Protein AF-A0A8H8RB98-F1 (afdb_monomer_lite)

Structure (mmCIF, N/CA/C/O backbone):
data_AF-A0A8H8RB98-F1
#
_entry.id   AF-A0A8H8RB98-F1
#
loop_
_atom_site.group_PDB
_atom_site.id
_atom_site.type_symbol
_atom_site.label_atom_id
_atom_site.label_alt_id
_atom_site.label_comp_id
_atom_site.label_asym_id
_atom_site.label_entity_id
_atom_site.label_seq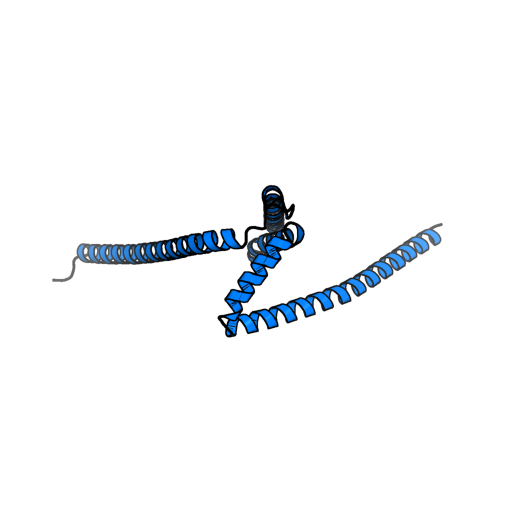_id
_atom_site.pdbx_PDB_ins_code
_atom_site.Cartn_x
_atom_site.Cartn_y
_atom_site.Cartn_z
_atom_site.occupancy
_atom_site.B_iso_or_equiv
_atom_site.auth_seq_id
_atom_site.auth_comp_id
_atom_site.auth_asym_id
_atom_site.auth_atom_id
_atom_site.pdbx_PDB_model_num
ATOM 1 N N . LYS A 1 1 ? -15.866 -20.968 60.683 1.00 57.91 1 LYS A N 1
ATOM 2 C CA . LYS A 1 1 ? -16.098 -22.219 59.917 1.00 57.91 1 LYS A CA 1
ATOM 3 C C . LYS A 1 1 ? -15.194 -22.170 58.686 1.00 57.91 1 LYS A C 1
ATOM 5 O O . LYS A 1 1 ? -15.308 -21.190 57.958 1.00 57.91 1 LYS A O 1
ATOM 10 N N . PRO A 1 2 ? -14.227 -23.088 58.514 1.00 59.94 2 PRO A N 1
ATOM 11 C CA . PRO A 1 2 ? -13.316 -23.043 57.370 1.00 59.94 2 PRO A CA 1
ATOM 12 C C . PRO A 1 2 ? -14.102 -23.269 56.065 1.00 59.94 2 PRO A C 1
ATOM 14 O O . PRO A 1 2 ? -15.040 -24.069 56.072 1.00 59.94 2 PRO A O 1
ATOM 17 N N . PRO A 1 3 ? -13.777 -22.551 54.974 1.00 66.75 3 PRO A N 1
ATOM 18 C CA . PRO A 1 3 ? -14.529 -22.634 53.727 1.00 66.75 3 PRO A CA 1
ATOM 19 C C . PRO A 1 3 ? -14.413 -24.033 53.133 1.00 66.75 3 PRO A C 1
ATOM 21 O O . PRO A 1 3 ? -13.312 -24.587 53.038 1.00 66.75 3 PRO A O 1
ATOM 24 N N . THR A 1 4 ? -15.556 -24.589 52.737 1.00 74.50 4 THR A N 1
ATOM 25 C CA . THR A 1 4 ? -15.608 -25.910 52.116 1.00 74.50 4 THR A CA 1
ATOM 26 C C . THR A 1 4 ? -14.991 -25.869 50.711 1.00 74.50 4 THR A C 1
ATOM 28 O O . THR A 1 4 ? -14.973 -24.812 50.073 1.00 74.50 4 THR A O 1
ATOM 31 N N . PRO A 1 5 ? -14.454 -26.990 50.198 1.00 72.38 5 PRO A N 1
ATOM 32 C CA . PRO A 1 5 ? -13.852 -27.042 48.860 1.00 72.38 5 PRO A CA 1
ATOM 33 C C . PRO A 1 5 ? -14.789 -26.530 47.752 1.00 72.38 5 PRO A C 1
ATOM 35 O O . PRO A 1 5 ? -14.341 -25.896 46.798 1.00 72.38 5 PRO A O 1
ATOM 38 N N . THR A 1 6 ? -16.095 -26.732 47.924 1.00 72.69 6 THR A N 1
ATOM 39 C CA . THR A 1 6 ? -17.154 -26.302 47.006 1.00 72.69 6 THR A CA 1
ATOM 40 C C . THR A 1 6 ? -17.319 -24.778 46.964 1.00 72.69 6 THR A C 1
ATOM 42 O O . THR A 1 6 ? -17.475 -24.211 45.882 1.00 72.69 6 THR A O 1
ATOM 45 N N . ASP A 1 7 ? -17.178 -24.090 48.104 1.00 72.75 7 ASP A N 1
ATOM 46 C CA . ASP A 1 7 ? -17.234 -22.619 48.177 1.00 72.75 7 ASP A CA 1
ATOM 47 C C . ASP A 1 7 ? -16.077 -21.959 47.411 1.00 72.75 7 ASP A C 1
ATOM 49 O O . ASP A 1 7 ? -16.230 -20.898 46.802 1.00 72.75 7 ASP A O 1
ATOM 53 N N . ARG A 1 8 ? -14.902 -22.603 47.395 1.00 75.69 8 ARG A N 1
ATOM 54 C CA . ARG A 1 8 ? -13.725 -22.101 46.667 1.00 75.69 8 ARG A CA 1
ATOM 55 C C . ARG A 1 8 ? -13.893 -22.223 45.153 1.00 75.69 8 ARG A C 1
ATOM 57 O O . ARG A 1 8 ? -13.491 -21.313 44.427 1.00 75.69 8 ARG A O 1
ATOM 64 N N . LEU A 1 9 ? -14.515 -23.306 44.683 1.00 76.31 9 LEU A N 1
ATOM 65 C CA . LEU A 1 9 ? -14.796 -23.521 43.263 1.00 76.31 9 LEU A CA 1
ATOM 66 C C . LEU A 1 9 ? -15.845 -22.524 42.747 1.00 76.31 9 LEU A C 1
ATOM 68 O O . LEU A 1 9 ? -15.644 -21.900 41.705 1.00 76.31 9 LEU A O 1
ATOM 72 N N . ALA A 1 10 ? -16.919 -22.302 43.513 1.00 76.06 10 ALA A N 1
ATOM 73 C CA . ALA A 1 10 ? -17.953 -21.324 43.176 1.00 76.06 10 ALA A CA 1
ATOM 74 C C . ALA A 1 10 ? -17.379 -19.900 43.045 1.00 76.06 10 ALA A C 1
ATOM 76 O O . ALA A 1 10 ? -17.687 -19.182 42.090 1.00 76.06 10 ALA A O 1
ATOM 77 N N . ALA A 1 11 ? -16.472 -19.513 43.949 1.00 77.25 11 ALA A N 1
ATOM 78 C CA . ALA A 1 11 ? -15.791 -18.222 43.887 1.00 77.25 11 ALA A CA 1
ATOM 79 C C . ALA A 1 11 ? -14.869 -18.081 42.659 1.00 77.25 11 ALA A C 1
ATOM 81 O O . ALA A 1 11 ? -14.780 -16.998 42.077 1.00 77.25 11 ALA A O 1
ATOM 82 N N . GLN A 1 12 ? -14.189 -19.153 42.238 1.00 78.81 12 GLN A N 1
ATOM 83 C CA . GLN A 1 12 ? -13.345 -19.136 41.038 1.00 78.81 12 GLN A CA 1
ATOM 84 C C . GLN A 1 12 ? -14.171 -19.060 39.751 1.00 78.81 12 GLN A C 1
ATOM 86 O O . GLN A 1 12 ? -13.857 -18.246 38.887 1.00 78.81 12 GLN A O 1
ATOM 91 N N . ILE A 1 13 ? -15.265 -19.819 39.647 1.00 80.50 13 ILE A N 1
ATOM 92 C CA . ILE A 1 13 ? -16.179 -19.760 38.495 1.00 80.50 13 ILE A CA 1
ATOM 93 C C . ILE A 1 13 ? -16.774 -18.352 38.353 1.00 80.50 13 ILE A C 1
ATOM 95 O O . ILE A 1 13 ? -16.823 -17.811 37.248 1.00 80.50 13 ILE A O 1
ATOM 99 N N . GLY A 1 14 ? -17.154 -17.718 39.469 1.00 80.31 14 GLY A N 1
ATOM 100 C CA . GLY A 1 14 ? -17.636 -16.335 39.478 1.00 80.31 14 GLY A CA 1
ATOM 101 C C . GLY A 1 14 ? -16.608 -15.335 38.936 1.00 80.31 14 GLY A C 1
ATOM 102 O O . GLY A 1 14 ? -16.947 -14.502 38.094 1.00 80.31 14 GLY A O 1
ATOM 103 N N . LYS A 1 15 ? -15.340 -15.451 39.356 1.00 81.50 15 LYS A N 1
ATOM 104 C CA . LYS A 1 15 ? -14.243 -14.591 38.875 1.00 81.50 15 LYS A CA 1
ATOM 105 C C . LYS A 1 15 ? -13.950 -14.798 37.390 1.00 81.50 15 LYS A C 1
ATOM 107 O O . LYS A 1 15 ? -13.833 -13.819 36.657 1.00 81.50 15 LYS A O 1
ATOM 112 N N . THR A 1 16 ? -13.878 -16.048 36.938 1.00 79.62 16 THR A N 1
ATOM 113 C CA . THR A 1 16 ? -13.618 -16.382 35.531 1.00 79.62 16 THR A CA 1
ATOM 114 C C . THR A 1 16 ? -14.734 -15.876 34.627 1.00 79.62 16 THR A C 1
ATOM 116 O O . THR A 1 16 ? -14.463 -15.277 33.589 1.00 79.62 16 THR A O 1
ATOM 119 N N . ARG A 1 17 ? -15.991 -16.045 35.049 1.00 81.75 17 ARG A N 1
ATOM 120 C CA . ARG A 1 17 ? -17.153 -15.532 34.324 1.00 81.75 17 ARG A CA 1
ATOM 121 C C . ARG A 1 17 ? -17.102 -14.012 34.197 1.00 81.75 17 ARG A C 1
ATOM 123 O O . ARG A 1 17 ? -17.297 -13.489 33.107 1.00 81.75 17 ARG A O 1
ATOM 130 N N . MET A 1 18 ? -16.790 -13.309 35.285 1.00 82.06 18 MET A N 1
ATOM 131 C CA . MET A 1 18 ? -16.709 -11.850 35.256 1.00 82.06 18 MET A CA 1
ATOM 132 C C . MET A 1 18 ? -15.573 -11.352 34.357 1.00 82.06 18 MET A C 1
ATOM 134 O O . MET A 1 18 ? -15.782 -10.416 33.593 1.00 82.06 18 MET A O 1
ATOM 138 N N . PHE A 1 19 ? -14.408 -12.008 34.396 1.00 80.88 19 PHE A N 1
ATOM 139 C CA . PHE A 1 19 ? -13.260 -11.681 33.545 1.00 80.88 19 PHE A CA 1
ATOM 140 C C . PHE A 1 19 ? -13.550 -11.912 32.055 1.00 80.88 19 PHE A C 1
ATOM 142 O O . PHE A 1 19 ? -13.207 -11.075 31.223 1.00 80.88 19 PHE A O 1
ATOM 149 N N . LEU A 1 20 ? -14.217 -13.020 31.716 1.00 78.06 20 LEU A N 1
ATOM 150 C CA . LEU A 1 20 ? -14.667 -13.289 30.349 1.00 78.06 20 LEU A CA 1
ATOM 151 C C . LEU A 1 20 ? -15.660 -12.226 29.878 1.00 78.06 20 LEU A C 1
ATOM 153 O O . LEU A 1 20 ? -15.463 -11.668 28.805 1.00 78.06 20 LEU A O 1
ATOM 157 N N . TYR A 1 21 ? -16.656 -11.876 30.696 1.00 85.50 21 TYR A N 1
ATOM 158 C CA . TYR A 1 21 ? -17.615 -10.828 30.342 1.00 85.50 21 TYR A CA 1
ATOM 159 C C . TYR A 1 21 ? -16.954 -9.466 30.143 1.00 85.50 21 TYR A C 1
ATOM 161 O O . TYR A 1 21 ? -17.265 -8.795 29.169 1.00 85.50 21 TYR A O 1
ATOM 169 N N . THR A 1 22 ? -16.004 -9.069 30.996 1.00 78.31 22 THR A N 1
ATOM 170 C CA . THR A 1 22 ? -15.311 -7.779 30.814 1.00 78.31 22 THR A CA 1
ATOM 171 C C . THR A 1 22 ? -14.467 -7.759 29.545 1.00 78.31 22 THR A C 1
ATOM 173 O O . THR A 1 22 ? -14.387 -6.734 28.879 1.00 78.31 22 THR A O 1
ATOM 176 N N . ARG A 1 23 ? -13.833 -8.883 29.191 1.00 78.88 23 ARG A N 1
ATOM 177 C CA . ARG A 1 23 ? -13.035 -8.993 27.962 1.00 78.88 23 ARG A CA 1
ATOM 178 C C . ARG A 1 23 ? -13.894 -9.027 26.704 1.00 78.88 23 ARG A C 1
ATOM 180 O O . ARG A 1 23 ? -13.493 -8.427 25.713 1.00 78.88 23 ARG A O 1
ATOM 187 N N . VAL A 1 24 ? -15.040 -9.703 26.749 1.00 81.69 24 VAL A N 1
ATOM 188 C CA . VAL A 1 24 ? -16.002 -9.736 25.641 1.00 81.69 24 VAL A CA 1
ATOM 189 C C . VAL A 1 24 ? -16.641 -8.363 25.461 1.00 81.69 24 VAL A C 1
ATOM 191 O O . VAL A 1 24 ? -16.593 -7.847 24.355 1.00 81.69 24 VAL A O 1
ATOM 194 N N . ALA A 1 25 ? -17.103 -7.722 26.538 1.00 82.25 25 ALA A N 1
ATOM 195 C CA . ALA A 1 25 ? -17.675 -6.377 26.483 1.00 82.25 25 ALA A CA 1
ATOM 196 C C . ALA A 1 25 ? -16.666 -5.348 25.950 1.00 82.25 25 ALA A C 1
ATOM 198 O O . ALA A 1 25 ? -16.975 -4.602 25.035 1.00 82.25 25 ALA A O 1
ATOM 199 N N . ALA A 1 26 ? -15.415 -5.371 26.422 1.00 78.88 26 ALA A N 1
ATOM 200 C CA . ALA A 1 26 ? -14.384 -4.467 25.905 1.00 78.88 26 ALA A CA 1
ATOM 201 C C . ALA A 1 26 ? -14.030 -4.726 24.427 1.00 78.88 26 ALA A C 1
ATOM 203 O O . ALA A 1 26 ? -13.587 -3.817 23.724 1.00 78.88 26 ALA A O 1
ATOM 204 N N . ALA A 1 27 ? -14.168 -5.968 23.953 1.00 73.81 27 ALA A N 1
ATOM 205 C CA . ALA A 1 27 ? -13.985 -6.292 22.543 1.00 73.81 27 ALA A CA 1
ATOM 206 C C . ALA A 1 27 ? -15.177 -5.810 21.709 1.00 73.81 27 ALA A C 1
ATOM 208 O O . ALA A 1 27 ? -14.970 -5.223 20.652 1.00 73.81 27 ALA A O 1
ATOM 209 N N . GLU A 1 28 ? -16.393 -6.016 22.206 1.00 79.19 28 GLU A N 1
ATOM 210 C CA . GLU A 1 28 ? -17.638 -5.556 21.597 1.00 79.19 28 GLU A CA 1
ATOM 211 C C . GLU A 1 28 ? -17.670 -4.028 21.498 1.00 79.19 28 GLU A C 1
ATOM 213 O O . GLU A 1 28 ? -17.856 -3.513 20.404 1.00 79.19 28 GLU A O 1
ATOM 218 N N . ASP A 1 29 ? -17.322 -3.306 22.566 1.00 82.00 29 ASP A N 1
ATOM 219 C CA . ASP A 1 29 ? -17.215 -1.841 22.576 1.00 82.00 29 ASP A CA 1
ATOM 220 C C . ASP A 1 29 ? -16.191 -1.332 21.558 1.00 82.00 29 ASP A C 1
ATOM 222 O O . ASP A 1 29 ? -16.405 -0.326 20.883 1.00 82.00 29 ASP A O 1
ATOM 226 N N . LYS A 1 30 ? -15.059 -2.030 21.413 1.00 73.31 30 LYS A N 1
ATOM 227 C CA . LYS A 1 30 ? -14.022 -1.644 20.452 1.00 73.31 30 LYS A CA 1
ATOM 228 C C . LYS A 1 30 ? -14.445 -1.924 19.013 1.00 73.31 30 LYS A C 1
ATOM 230 O O . LYS A 1 30 ? -14.099 -1.149 18.125 1.00 73.31 30 LYS A O 1
ATOM 235 N N . VAL A 1 31 ? -15.180 -3.009 18.782 1.00 74.44 31 VAL A N 1
ATOM 236 C CA . VAL A 1 31 ? -15.777 -3.315 17.478 1.00 74.44 31 VAL A CA 1
ATOM 237 C C . VAL A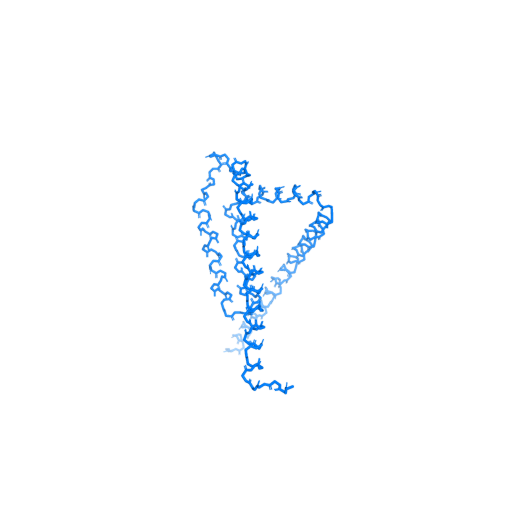 1 31 ? -16.873 -2.308 17.157 1.00 74.44 31 VAL A C 1
ATOM 239 O O . VAL A 1 31 ? -16.882 -1.792 16.047 1.00 74.44 31 VAL A O 1
ATOM 242 N N . ASN A 1 32 ? -17.728 -1.967 18.119 1.00 74.50 32 ASN A N 1
ATOM 243 C CA . ASN A 1 32 ? -18.788 -0.985 17.935 1.00 74.50 32 ASN A CA 1
ATOM 244 C C . ASN A 1 32 ? -18.203 0.400 17.667 1.00 74.50 32 ASN A C 1
ATOM 246 O O . ASN A 1 32 ? -18.553 1.015 16.678 1.00 74.50 32 ASN A O 1
ATOM 250 N N . SER A 1 33 ? -17.212 0.839 18.446 1.00 73.56 33 SER A N 1
ATOM 251 C CA . SER A 1 33 ? -16.506 2.105 18.213 1.00 73.56 33 SER A CA 1
ATOM 252 C C . SER A 1 33 ? -15.792 2.140 16.861 1.00 73.56 33 SER A C 1
ATOM 254 O O . SER A 1 33 ? -15.788 3.174 16.192 1.00 73.56 33 SER A O 1
ATOM 256 N N . PHE A 1 34 ? -15.198 1.021 16.434 1.00 69.00 34 PHE A N 1
ATOM 257 C CA . PHE A 1 34 ? -14.603 0.915 15.105 1.00 69.00 34 PHE A CA 1
ATOM 258 C C . PHE A 1 34 ? -15.665 0.968 14.006 1.00 69.00 34 PHE A C 1
ATOM 260 O O . PHE A 1 34 ? -15.439 1.620 12.996 1.00 69.00 34 PHE A O 1
ATOM 267 N N . MET A 1 35 ? -16.810 0.316 14.203 1.00 68.31 35 MET A N 1
ATOM 268 C CA . MET A 1 35 ? -17.910 0.291 13.245 1.00 68.31 35 MET A CA 1
ATOM 269 C C . MET A 1 35 ? -18.613 1.645 13.159 1.00 68.31 35 MET A C 1
ATOM 271 O O . MET A 1 35 ? -18.842 2.115 12.057 1.00 68.31 35 MET A O 1
ATOM 275 N N . ASP A 1 36 ? -18.842 2.320 14.283 1.00 73.75 36 ASP A N 1
ATOM 276 C CA . ASP A 1 36 ? -19.348 3.693 14.345 1.00 73.75 36 ASP A CA 1
ATOM 277 C C . ASP A 1 36 ? -18.376 4.646 13.648 1.00 73.75 36 ASP A C 1
ATOM 279 O O . ASP A 1 36 ? -18.782 5.436 12.804 1.00 73.75 36 ASP A O 1
ATOM 283 N N . SER A 1 37 ? -17.071 4.509 13.910 1.00 66.31 37 SER A N 1
ATOM 284 C CA . SER A 1 37 ? -16.048 5.295 13.211 1.00 66.31 37 SER A CA 1
ATOM 285 C C . SER A 1 37 ? -16.004 4.973 11.719 1.00 66.31 37 SER A C 1
ATOM 287 O O . SER A 1 37 ? -15.792 5.871 10.914 1.00 66.31 37 SER A O 1
ATOM 289 N N . ALA A 1 38 ? -16.189 3.709 11.332 1.00 63.16 38 ALA A N 1
ATOM 290 C CA . ALA A 1 38 ? -16.226 3.283 9.939 1.00 63.16 38 ALA A CA 1
ATOM 291 C C . ALA A 1 38 ? -17.484 3.794 9.226 1.00 63.16 38 ALA A C 1
ATOM 293 O O . ALA A 1 38 ? -17.372 4.211 8.084 1.00 63.16 38 ALA A O 1
ATOM 294 N N . LEU A 1 39 ? -18.637 3.833 9.895 1.00 63.38 39 LEU A N 1
ATOM 295 C CA . LEU A 1 39 ? -19.898 4.367 9.375 1.00 63.38 39 LEU A CA 1
ATOM 296 C C . LEU A 1 39 ? -19.874 5.901 9.288 1.00 63.38 39 LEU A C 1
ATOM 298 O O . LEU A 1 39 ? -20.313 6.466 8.287 1.00 63.38 39 LEU A O 1
ATOM 302 N N . ASP A 1 40 ? -19.296 6.586 10.277 1.00 64.06 40 ASP A N 1
ATOM 303 C CA . ASP A 1 40 ? -19.044 8.031 10.218 1.00 64.06 40 ASP A CA 1
ATOM 304 C C . ASP A 1 40 ? -18.030 8.368 9.121 1.00 64.06 40 ASP A C 1
ATOM 306 O O . ASP A 1 40 ? -18.192 9.345 8.380 1.00 64.06 40 ASP A O 1
ATOM 310 N N . LEU A 1 41 ? -17.009 7.522 8.957 1.00 53.69 41 LEU A N 1
ATOM 311 C CA . LEU A 1 41 ? -16.103 7.601 7.823 1.00 53.69 41 LEU A CA 1
ATOM 312 C C . LEU A 1 41 ? -16.846 7.315 6.523 1.00 53.69 41 LEU A C 1
ATOM 314 O O . LEU A 1 41 ? -16.638 8.071 5.598 1.00 53.69 41 LEU A O 1
ATOM 318 N N . GLU A 1 42 ? -17.740 6.335 6.417 1.00 50.31 42 GLU A N 1
ATOM 319 C CA . GLU A 1 42 ? -18.525 6.069 5.203 1.00 50.31 42 GLU A CA 1
ATOM 320 C C . GLU A 1 42 ? -19.459 7.230 4.848 1.00 50.31 42 GLU A C 1
ATOM 322 O O . GLU A 1 42 ? -19.582 7.574 3.675 1.00 50.31 42 GLU A O 1
ATOM 327 N N . SER A 1 43 ? -20.059 7.899 5.830 1.00 59.06 43 SER A N 1
ATOM 328 C CA . SER A 1 43 ? -20.841 9.132 5.653 1.00 59.06 43 SER A CA 1
ATOM 329 C C . SER A 1 43 ? -19.972 10.284 5.118 1.00 59.06 43 SER A C 1
ATOM 331 O O . SER A 1 43 ? -20.303 10.951 4.125 1.00 59.06 43 SER A O 1
ATOM 333 N N . SER A 1 44 ? -18.791 10.466 5.712 1.00 53.84 44 SER A N 1
ATOM 334 C CA . SER A 1 44 ? -17.815 11.478 5.304 1.00 53.84 44 SER A CA 1
ATOM 335 C C . SER A 1 44 ? -17.155 11.143 3.956 1.00 53.84 44 SER A C 1
ATOM 337 O O . SER A 1 44 ? -16.957 12.017 3.118 1.00 53.84 44 SER A O 1
ATOM 339 N N . PHE A 1 45 ? -16.907 9.864 3.669 1.00 51.62 45 PHE A N 1
ATOM 340 C CA . PHE A 1 45 ? -16.407 9.346 2.398 1.00 51.62 45 PHE A CA 1
ATOM 341 C C . PHE A 1 45 ? -17.487 9.382 1.328 1.00 51.62 45 PHE A C 1
ATOM 343 O O . PHE A 1 45 ? -17.146 9.637 0.192 1.00 51.62 45 PHE A O 1
ATOM 350 N N . THR A 1 46 ? -18.770 9.199 1.624 1.00 51.53 46 THR A N 1
ATOM 351 C CA . THR A 1 46 ? -19.838 9.298 0.614 1.00 51.53 46 THR A CA 1
ATOM 352 C C . THR A 1 46 ? -20.011 10.743 0.157 1.00 51.53 46 THR A C 1
ATOM 354 O O . THR A 1 46 ? -20.088 11.003 -1.042 1.00 51.53 46 THR A O 1
ATOM 357 N N . SER A 1 47 ? -19.971 11.706 1.082 1.00 48.53 47 SER A N 1
ATOM 358 C CA . SER A 1 47 ? -19.981 13.137 0.738 1.00 48.53 47 SER A CA 1
ATOM 359 C C . SER A 1 47 ? -18.666 13.603 0.089 1.00 48.53 47 SER A C 1
ATOM 361 O O . SER A 1 47 ? -18.676 14.434 -0.822 1.00 48.53 47 SER A O 1
ATOM 363 N N . THR A 1 48 ? -17.530 13.014 0.473 1.00 50.00 48 THR A N 1
ATOM 364 C CA . THR A 1 48 ? -16.216 13.338 -0.100 1.00 50.00 48 THR A CA 1
ATOM 365 C C . THR A 1 48 ? -15.965 12.638 -1.439 1.00 50.00 48 THR A C 1
ATOM 367 O O . THR A 1 48 ? -15.451 13.271 -2.342 1.00 50.00 48 THR A O 1
ATOM 370 N N . ILE A 1 49 ? -16.409 11.398 -1.652 1.00 48.69 49 ILE A N 1
ATOM 371 C CA . ILE A 1 49 ? -16.408 10.686 -2.945 1.00 48.69 49 ILE A CA 1
ATOM 372 C C . ILE A 1 49 ? -17.403 11.345 -3.897 1.00 48.69 49 ILE A C 1
ATOM 374 O O . ILE A 1 49 ? -17.086 11.484 -5.070 1.00 48.69 49 ILE A O 1
ATOM 378 N N . ALA A 1 50 ? -18.550 11.840 -3.422 1.00 48.81 50 ALA A N 1
ATOM 379 C CA . ALA A 1 50 ? -19.431 12.664 -4.251 1.00 48.81 50 ALA A CA 1
ATOM 380 C C . ALA A 1 50 ? -18.752 13.964 -4.733 1.00 48.81 50 ALA A C 1
ATOM 382 O O . ALA A 1 50 ? -19.121 14.479 -5.785 1.00 48.81 50 ALA A O 1
ATOM 383 N N . SER A 1 51 ? -17.740 14.467 -4.010 1.00 46.66 51 SER A N 1
ATOM 384 C CA . SER A 1 51 ? -16.937 15.632 -4.424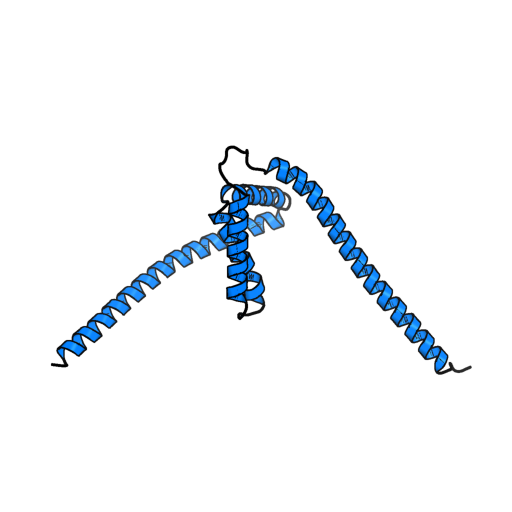 1.00 46.66 51 SER A CA 1
ATOM 385 C C . SER A 1 51 ? -15.579 15.296 -5.067 1.00 46.66 51 SER A C 1
ATOM 387 O O . SER A 1 51 ? -15.012 16.153 -5.740 1.00 46.66 51 SER A O 1
ATOM 389 N N . LEU A 1 52 ? -15.068 14.065 -4.911 1.00 49.47 52 LEU A N 1
ATOM 390 C CA . LEU A 1 52 ? -13.832 13.546 -5.524 1.00 49.47 52 LEU A CA 1
ATOM 391 C C . LEU A 1 52 ? -14.084 12.659 -6.750 1.00 49.47 52 LEU A C 1
ATOM 393 O O . LEU A 1 52 ? -13.123 12.297 -7.435 1.00 49.47 52 LEU A O 1
ATOM 397 N N . ALA A 1 53 ? -15.338 12.293 -7.030 1.00 43.59 53 ALA A N 1
ATOM 398 C CA . ALA A 1 53 ? -15.713 11.576 -8.236 1.00 43.59 53 ALA A CA 1
ATOM 399 C C . ALA A 1 53 ? -15.235 12.390 -9.448 1.00 43.59 53 ALA A C 1
ATOM 401 O O . ALA A 1 53 ? -15.623 13.555 -9.595 1.00 43.59 53 ALA A O 1
ATOM 402 N N . PRO A 1 54 ? -14.387 11.813 -10.318 1.00 44.88 54 PRO A N 1
ATOM 403 C CA . PRO A 1 54 ? -13.975 12.487 -11.532 1.00 44.88 54 PRO A CA 1
ATOM 404 C C . PRO A 1 54 ? -15.228 12.851 -12.337 1.00 44.88 54 PRO A C 1
ATOM 406 O O . PRO A 1 54 ? -16.142 12.023 -12.432 1.00 44.88 54 PRO A O 1
ATOM 409 N N . PRO A 1 55 ? -15.296 14.048 -12.946 1.00 46.59 55 PRO A N 1
ATOM 410 C CA . PRO A 1 55 ? -16.365 14.343 -13.880 1.00 46.59 55 PRO A CA 1
ATOM 411 C C . PRO A 1 55 ? -16.410 13.229 -14.943 1.00 46.59 55 PRO A C 1
ATOM 413 O O . PRO A 1 55 ? -15.349 12.808 -15.422 1.00 46.59 55 PRO A O 1
ATOM 416 N N . PRO A 1 56 ? -17.604 12.758 -15.355 1.00 48.66 56 PRO A N 1
ATOM 417 C CA . PRO A 1 56 ? -17.802 11.617 -16.268 1.00 48.66 56 PRO A CA 1
ATOM 418 C C . PRO A 1 56 ? -17.171 11.786 -17.669 1.00 48.66 56 PRO A C 1
ATOM 420 O O . PRO A 1 56 ? -17.313 10.930 -18.535 1.00 48.66 56 PRO A O 1
ATOM 423 N N . GLN A 1 57 ? -16.461 12.890 -17.888 1.00 44.72 57 GLN A N 1
ATOM 424 C CA . GLN A 1 57 ? -15.787 13.312 -19.111 1.00 44.72 57 GLN A CA 1
ATOM 425 C C . GLN A 1 57 ? -14.295 12.923 -19.141 1.00 44.72 57 GLN A C 1
ATOM 427 O O . GLN A 1 57 ? -13.651 13.085 -20.170 1.00 44.72 57 GLN A O 1
ATOM 432 N N . SER A 1 58 ? -13.726 12.412 -18.039 1.00 47.38 58 SER A N 1
ATOM 433 C CA . SER A 1 58 ? -12.279 12.148 -17.927 1.00 47.38 58 SER A CA 1
ATOM 434 C C . SER A 1 58 ? -11.805 10.864 -18.635 1.00 47.38 58 SER A C 1
ATOM 436 O O . SER A 1 58 ? -10.609 10.652 -18.797 1.00 47.38 58 SER A O 1
ATOM 438 N N . GLY A 1 59 ? -12.715 9.989 -19.079 1.00 50.12 59 GLY A N 1
ATOM 439 C CA . GLY A 1 59 ? -12.360 8.756 -19.800 1.00 50.12 59 GLY A CA 1
ATOM 440 C C . GLY A 1 59 ? -11.706 7.655 -18.945 1.00 50.12 59 GLY A C 1
ATOM 441 O O . GLY A 1 59 ? -11.542 6.535 -19.431 1.00 50.12 59 GLY A O 1
ATOM 442 N N . GLU A 1 60 ? -11.390 7.916 -17.671 1.00 50.81 60 GLU A N 1
ATOM 443 C CA . GLU A 1 60 ? -10.969 6.896 -16.705 1.00 50.81 60 GLU A CA 1
ATOM 444 C C . GLU A 1 60 ? -12.146 5.962 -16.388 1.00 50.81 60 GLU A C 1
ATOM 446 O O . GLU A 1 60 ? -13.087 6.308 -15.670 1.00 50.81 60 GLU A O 1
ATOM 451 N N . LYS A 1 61 ? -12.107 4.737 -16.919 1.00 57.41 61 LYS A N 1
ATOM 452 C CA . LYS A 1 61 ? -13.041 3.695 -16.495 1.00 57.41 61 LYS A CA 1
ATOM 453 C C . LYS A 1 61 ? -12.544 3.131 -15.161 1.00 57.41 61 LYS A C 1
ATOM 455 O O . LYS A 1 61 ? -11.682 2.254 -15.127 1.00 57.41 61 LYS A O 1
ATOM 460 N N . LEU A 1 62 ? -13.123 3.617 -14.066 1.00 59.22 62 LEU A N 1
ATOM 461 C CA . LEU A 1 62 ? -12.850 3.126 -12.709 1.00 59.22 62 LEU A CA 1
ATOM 462 C C . LEU A 1 62 ? -13.097 1.612 -12.581 1.00 59.22 62 LEU A C 1
ATOM 464 O O . LEU A 1 62 ? -12.361 0.932 -11.879 1.00 59.22 62 LEU A O 1
ATOM 468 N N . MET A 1 63 ? -14.075 1.066 -13.314 1.00 59.66 63 MET A N 1
ATOM 469 C CA . MET A 1 63 ? -14.452 -0.354 -13.251 1.00 59.66 63 MET A CA 1
ATOM 470 C C . MET A 1 63 ? -13.346 -1.314 -13.758 1.00 59.66 63 MET A C 1
ATOM 472 O O . MET A 1 63 ? -12.921 -2.170 -12.989 1.00 59.66 63 MET A O 1
ATOM 476 N N . PRO A 1 64 ? -12.795 -1.187 -14.983 1.00 69.00 64 PRO A N 1
ATOM 477 C CA . PRO A 1 64 ? -11.601 -1.932 -15.392 1.00 69.00 64 PRO A CA 1
ATOM 478 C C . PRO A 1 64 ? -10.354 -1.551 -14.591 1.00 69.00 64 PRO A C 1
ATOM 480 O O . PRO A 1 64 ? -9.557 -2.420 -14.251 1.00 69.00 64 PRO A O 1
ATOM 483 N N . GLY A 1 65 ? -10.179 -0.263 -14.276 1.00 67.75 65 GLY A N 1
ATOM 484 C CA . GLY A 1 65 ? -8.979 0.225 -13.601 1.00 67.75 65 GLY A CA 1
ATOM 485 C C . GLY A 1 65 ? -8.794 -0.375 -12.207 1.00 67.75 65 GLY A C 1
ATOM 486 O O . GLY A 1 65 ? -7.737 -0.920 -11.896 1.00 67.75 65 GLY A O 1
ATOM 487 N N . ALA A 1 66 ? -9.853 -0.368 -11.398 1.00 72.88 66 ALA A N 1
ATOM 488 C CA . ALA A 1 66 ? -9.859 -0.987 -10.077 1.00 72.88 66 ALA A CA 1
ATOM 489 C C . ALA A 1 66 ? -9.635 -2.506 -10.144 1.00 72.88 66 ALA A C 1
ATOM 491 O O . ALA A 1 66 ? -8.939 -3.061 -9.294 1.00 72.88 66 ALA A O 1
ATOM 492 N N . LEU A 1 67 ? -10.152 -3.180 -11.179 1.00 77.50 67 LEU A N 1
ATOM 493 C CA . LEU A 1 67 ? -9.897 -4.606 -11.398 1.00 77.50 67 LEU A CA 1
ATOM 494 C C . LEU A 1 67 ? -8.415 -4.884 -11.671 1.00 77.50 67 LEU A C 1
ATOM 496 O O . LEU A 1 67 ? -7.861 -5.807 -11.080 1.00 77.50 67 LEU A O 1
ATOM 500 N N . TYR A 1 68 ? -7.741 -4.078 -12.498 1.00 81.00 68 TYR A N 1
ATOM 501 C CA . TYR A 1 68 ? -6.300 -4.236 -12.729 1.00 81.00 68 TYR A CA 1
ATOM 502 C C . TYR A 1 68 ? -5.480 -4.014 -11.458 1.00 81.00 68 TYR A C 1
ATOM 504 O O . TYR A 1 68 ? -4.539 -4.762 -11.194 1.00 81.00 68 TYR A O 1
ATOM 512 N N . VAL A 1 69 ? -5.866 -3.036 -10.636 1.00 81.75 69 VAL A N 1
ATOM 513 C CA . VAL A 1 69 ? -5.242 -2.793 -9.329 1.00 81.75 69 VAL A CA 1
ATOM 514 C C . VAL A 1 69 ? -5.429 -3.989 -8.395 1.00 81.75 69 VAL A C 1
ATOM 516 O O . VAL A 1 69 ? -4.475 -4.433 -7.750 1.00 81.75 69 VAL A O 1
ATOM 519 N N . LEU A 1 70 ? -6.632 -4.561 -8.355 1.00 84.25 70 LEU A N 1
ATOM 520 C CA . LEU A 1 70 ? -6.944 -5.736 -7.545 1.00 84.25 70 LEU A CA 1
ATOM 521 C C . LEU A 1 70 ? -6.147 -6.959 -8.016 1.00 84.25 70 LEU A C 1
ATOM 523 O O . LEU A 1 70 ? -5.515 -7.632 -7.201 1.00 84.25 70 LEU A O 1
ATOM 527 N N . VAL A 1 71 ? -6.094 -7.207 -9.326 1.00 86.81 71 VAL A N 1
ATOM 528 C CA . VAL A 1 71 ? -5.309 -8.301 -9.919 1.00 86.81 71 VAL A CA 1
ATOM 529 C C . VAL A 1 71 ? -3.818 -8.131 -9.627 1.00 86.81 71 VAL A C 1
ATOM 531 O O . VAL A 1 71 ? -3.158 -9.092 -9.224 1.00 86.81 71 VAL A O 1
ATOM 534 N N . ALA A 1 72 ? -3.276 -6.919 -9.757 1.00 84.44 72 ALA A N 1
ATOM 535 C CA . ALA A 1 72 ? -1.885 -6.634 -9.417 1.00 84.44 72 ALA A CA 1
ATOM 536 C C . ALA A 1 72 ? -1.607 -6.899 -7.926 1.00 84.44 72 ALA A C 1
ATOM 538 O O . ALA A 1 72 ? -0.645 -7.588 -7.583 1.00 84.44 72 ALA A O 1
ATOM 539 N N . THR A 1 73 ? -2.494 -6.445 -7.039 1.00 87.50 73 THR A N 1
ATOM 540 C CA . THR A 1 73 ? -2.420 -6.692 -5.587 1.00 87.50 73 THR A CA 1
ATOM 541 C C . THR A 1 73 ? -2.419 -8.189 -5.270 1.00 87.50 73 THR A C 1
ATOM 543 O O . THR A 1 73 ? -1.560 -8.674 -4.527 1.00 87.50 73 THR A O 1
ATOM 546 N N . MET A 1 74 ? -3.345 -8.950 -5.866 1.00 85.44 74 MET A N 1
ATOM 547 C CA . MET A 1 74 ? -3.419 -10.406 -5.702 1.00 85.44 74 MET A CA 1
ATOM 548 C C . MET A 1 74 ? -2.160 -11.096 -6.223 1.00 85.44 74 MET A C 1
ATOM 550 O O . MET A 1 74 ? -1.641 -12.001 -5.573 1.00 85.44 74 MET A O 1
ATOM 554 N N . THR A 1 75 ? -1.615 -10.628 -7.344 1.00 88.31 75 THR A N 1
ATOM 555 C CA . THR A 1 75 ? -0.347 -11.128 -7.887 1.00 88.31 75 THR A CA 1
ATOM 556 C C . THR A 1 75 ? 0.800 -10.893 -6.897 1.00 88.31 75 THR A C 1
ATOM 558 O O . THR A 1 75 ? 1.564 -11.815 -6.608 1.00 88.31 75 THR A O 1
ATOM 561 N N . GLY A 1 76 ? 0.873 -9.711 -6.274 1.00 82.75 76 GLY A N 1
ATOM 562 C CA . GLY A 1 76 ? 1.824 -9.424 -5.193 1.00 82.75 76 GLY A CA 1
ATOM 563 C C . GLY A 1 76 ? 1.643 -10.327 -3.963 1.00 82.75 76 GLY A C 1
ATOM 564 O O . GLY A 1 76 ? 2.624 -10.758 -3.351 1.00 82.75 76 GLY A O 1
ATOM 565 N N . SER A 1 77 ? 0.403 -10.684 -3.621 1.00 85.06 77 SER A N 1
ATOM 566 C CA . SER A 1 77 ? 0.088 -11.637 -2.541 1.00 85.06 77 SER A CA 1
ATOM 567 C C . SER A 1 77 ? 0.557 -13.052 -2.847 1.00 85.06 77 SER A C 1
ATOM 569 O O . SER A 1 77 ? 1.168 -13.701 -1.998 1.00 85.06 77 SER A O 1
ATOM 571 N N . ILE A 1 78 ? 0.359 -13.510 -4.082 1.00 87.31 78 ILE A N 1
ATOM 572 C CA . ILE A 1 78 ? 0.824 -14.825 -4.521 1.00 87.31 78 ILE A CA 1
ATOM 573 C C . ILE A 1 78 ? 2.357 -14.886 -4.489 1.00 87.31 78 ILE A C 1
ATOM 575 O O . ILE A 1 78 ? 2.916 -15.839 -3.948 1.00 87.31 78 ILE A O 1
ATOM 579 N N . ILE A 1 79 ? 3.045 -13.857 -4.992 1.00 85.06 79 ILE A N 1
ATOM 580 C CA . ILE A 1 79 ? 4.518 -13.808 -5.022 1.00 85.06 79 ILE A CA 1
ATOM 581 C C . ILE A 1 79 ? 5.108 -13.738 -3.605 1.00 85.06 79 ILE A C 1
ATOM 583 O O . ILE A 1 79 ? 6.115 -14.384 -3.307 1.00 85.06 79 ILE A O 1
ATOM 587 N N . SER A 1 80 ? 4.480 -12.985 -2.700 1.00 86.38 80 SER A N 1
ATOM 588 C CA . SER A 1 80 ? 4.933 -12.871 -1.307 1.00 86.38 80 SER A CA 1
ATOM 589 C C . SER A 1 80 ? 4.534 -14.050 -0.418 1.00 86.38 80 SER A C 1
ATOM 591 O O . SER A 1 80 ? 4.995 -14.133 0.722 1.00 86.38 80 SER A O 1
ATOM 593 N N . ARG A 1 81 ? 3.734 -14.995 -0.930 1.00 77.00 81 ARG A N 1
ATOM 594 C CA . ARG A 1 81 ? 3.160 -16.113 -0.167 1.00 77.00 81 ARG A CA 1
ATOM 595 C C . ARG A 1 81 ? 4.197 -16.973 0.556 1.00 77.00 81 ARG A C 1
ATOM 597 O O . ARG A 1 81 ? 3.904 -17.460 1.642 1.00 77.00 81 ARG A O 1
ATOM 604 N N . ASN A 1 82 ? 5.381 -17.153 -0.032 1.00 81.06 82 ASN A N 1
ATOM 605 C CA . ASN A 1 82 ? 6.467 -17.967 0.530 1.00 81.06 82 ASN A CA 1
ATOM 606 C C . ASN A 1 82 ? 7.643 -17.127 1.072 1.00 81.06 82 ASN A C 1
ATOM 608 O O . ASN A 1 82 ? 8.769 -17.605 1.185 1.00 81.06 82 ASN A O 1
ATOM 612 N N . ARG A 1 83 ? 7.417 -15.837 1.337 1.00 78.69 83 ARG A N 1
ATOM 613 C CA . ARG A 1 83 ? 8.420 -14.925 1.903 1.00 78.69 83 ARG A CA 1
ATOM 614 C C . ARG A 1 83 ? 8.069 -14.603 3.359 1.00 78.69 83 ARG A C 1
ATOM 616 O O . ARG A 1 83 ? 7.065 -15.068 3.892 1.00 78.69 83 ARG A O 1
ATOM 623 N N . SER A 1 84 ? 8.932 -13.833 4.020 1.00 79.12 84 SER A N 1
ATOM 624 C CA . SER A 1 84 ? 8.756 -13.425 5.418 1.00 79.12 84 SER A CA 1
ATOM 625 C C . SER A 1 84 ? 7.370 -12.814 5.681 1.00 79.12 84 SER A C 1
ATOM 627 O O . SER A 1 84 ? 6.774 -12.201 4.794 1.00 79.12 84 SER A O 1
ATOM 629 N N . ILE A 1 85 ? 6.870 -12.936 6.920 1.00 80.75 85 ILE A N 1
ATOM 630 C CA . ILE A 1 85 ? 5.554 -12.408 7.339 1.00 80.75 85 ILE A CA 1
ATOM 631 C C . ILE A 1 85 ? 5.391 -10.914 7.000 1.00 80.75 85 ILE A C 1
ATOM 633 O O . ILE A 1 85 ? 4.306 -10.469 6.634 1.00 80.75 85 ILE A O 1
ATOM 637 N N . LEU A 1 86 ? 6.499 -10.165 7.036 1.00 83.88 86 LEU A N 1
ATOM 638 C CA . LEU A 1 86 ? 6.566 -8.757 6.657 1.00 83.88 86 LEU A CA 1
ATOM 639 C C . LEU A 1 86 ? 6.358 -8.556 5.152 1.00 83.88 86 LEU A C 1
ATOM 641 O O . LEU A 1 86 ? 5.542 -7.728 4.759 1.00 83.88 86 LEU A O 1
ATOM 645 N N . LEU A 1 87 ? 7.035 -9.337 4.300 1.00 83.06 87 LEU A N 1
ATOM 646 C CA . LEU A 1 87 ? 6.841 -9.260 2.848 1.00 83.06 87 LEU A CA 1
ATOM 647 C C . LEU A 1 87 ? 5.425 -9.677 2.445 1.00 83.06 87 LEU A C 1
ATOM 649 O O . LEU A 1 87 ? 4.861 -9.094 1.525 1.00 83.06 87 LEU A O 1
ATOM 653 N N . ARG A 1 88 ? 4.849 -10.660 3.143 1.00 81.12 88 ARG A N 1
ATOM 654 C CA . ARG A 1 88 ? 3.488 -11.151 2.899 1.00 81.12 88 ARG A CA 1
ATOM 655 C C . ARG A 1 88 ? 2.420 -10.076 3.113 1.00 81.12 88 ARG A C 1
ATOM 657 O O . ARG A 1 88 ? 1.401 -10.100 2.429 1.00 81.12 88 ARG A O 1
ATOM 664 N N . GLY A 1 89 ? 2.651 -9.147 4.040 1.00 82.81 89 GLY A N 1
ATOM 665 C CA . GLY A 1 89 ? 1.773 -7.997 4.261 1.00 82.81 89 GLY A CA 1
ATOM 666 C C . GLY A 1 89 ? 2.123 -6.790 3.390 1.00 82.81 89 GLY A C 1
ATOM 667 O O . GLY A 1 89 ? 1.238 -6.172 2.810 1.00 82.81 89 GLY A O 1
ATOM 668 N N . ALA A 1 90 ? 3.411 -6.461 3.266 1.00 86.38 90 ALA A N 1
ATOM 669 C CA . ALA A 1 90 ? 3.847 -5.231 2.610 1.00 86.38 90 ALA A CA 1
ATOM 670 C C . ALA A 1 90 ? 3.797 -5.306 1.077 1.00 86.38 90 ALA A C 1
ATOM 672 O O . ALA A 1 90 ? 3.405 -4.339 0.428 1.00 86.38 90 ALA A O 1
ATOM 673 N N . LEU A 1 91 ? 4.177 -6.441 0.481 1.00 87.00 91 LEU A N 1
ATOM 674 C CA . LEU A 1 91 ? 4.304 -6.550 -0.975 1.00 87.00 91 LEU A CA 1
ATOM 675 C C . LEU A 1 91 ? 2.968 -6.364 -1.715 1.00 87.00 91 LEU A C 1
ATOM 677 O O . LEU A 1 91 ? 2.952 -5.601 -2.679 1.00 87.00 91 LEU A O 1
ATOM 681 N N . PRO A 1 92 ? 1.845 -6.976 -1.288 1.00 87.06 92 PRO A N 1
ATOM 682 C CA . PRO A 1 92 ? 0.551 -6.750 -1.935 1.00 87.06 92 PRO A CA 1
ATOM 683 C C . PRO A 1 92 ? 0.144 -5.279 -1.889 1.00 87.06 92 PRO A C 1
ATOM 685 O O . PRO A 1 92 ? -0.317 -4.745 -2.891 1.00 87.06 92 PRO A O 1
ATOM 688 N N . LEU A 1 93 ? 0.371 -4.613 -0.753 1.00 86.56 93 LEU A N 1
ATOM 689 C CA . LEU A 1 93 ? 0.025 -3.205 -0.570 1.00 86.56 93 LEU A CA 1
ATOM 690 C C . LEU A 1 93 ? 0.843 -2.299 -1.488 1.00 86.56 93 LEU A C 1
ATOM 692 O O . LEU A 1 93 ? 0.276 -1.459 -2.179 1.00 86.56 93 LEU A O 1
ATOM 696 N N . VAL A 1 94 ? 2.161 -2.500 -1.549 1.00 86.25 94 VAL A N 1
ATOM 697 C CA . VAL A 1 94 ? 3.039 -1.718 -2.432 1.00 86.25 94 VAL A CA 1
ATOM 698 C C . VAL A 1 94 ? 2.648 -1.909 -3.896 1.00 86.25 94 VAL A C 1
ATOM 700 O O . VAL A 1 94 ? 2.544 -0.933 -4.637 1.00 86.25 94 VAL A O 1
ATOM 703 N N . VAL A 1 95 ? 2.388 -3.152 -4.312 1.00 87.00 95 VAL A N 1
ATOM 704 C CA . VAL A 1 95 ? 1.998 -3.458 -5.694 1.00 87.00 95 VAL A CA 1
ATOM 705 C C . VAL A 1 95 ? 0.622 -2.875 -6.023 1.00 87.00 95 VAL A C 1
ATOM 707 O O . VAL A 1 95 ? 0.454 -2.302 -7.096 1.00 87.00 95 VAL A O 1
ATOM 710 N N . GLY A 1 96 ? -0.344 -2.961 -5.108 1.00 83.19 96 GLY A N 1
ATOM 711 C CA . GLY A 1 96 ? -1.675 -2.386 -5.289 1.00 83.19 96 GLY A CA 1
ATOM 712 C C . GLY A 1 96 ? -1.657 -0.865 -5.391 1.00 83.19 96 GLY A C 1
ATOM 713 O O . GLY A 1 96 ? -2.212 -0.298 -6.329 1.00 83.19 96 GLY A O 1
ATOM 714 N N . ILE A 1 97 ? -0.954 -0.190 -4.480 1.00 84.69 97 ILE A N 1
ATOM 715 C CA . ILE A 1 97 ? -0.809 1.271 -4.512 1.00 84.69 97 ILE A CA 1
ATOM 716 C C . ILE A 1 97 ? -0.077 1.704 -5.790 1.00 84.69 97 ILE A C 1
ATOM 718 O O . ILE A 1 97 ? -0.517 2.636 -6.464 1.00 84.69 97 ILE A O 1
ATOM 722 N N . GLY A 1 98 ? 0.995 1.001 -6.167 1.00 85.75 98 GLY A N 1
ATOM 723 C CA . GLY A 1 98 ? 1.736 1.269 -7.400 1.00 85.75 98 GLY A CA 1
ATOM 724 C C . GLY A 1 98 ? 0.878 1.092 -8.654 1.00 85.75 98 GLY A C 1
ATOM 725 O O . GLY A 1 98 ? 0.872 1.960 -9.525 1.00 85.75 98 GLY A O 1
ATOM 726 N N . ALA A 1 99 ? 0.093 0.016 -8.727 1.00 83.00 99 ALA A N 1
ATOM 727 C CA . ALA A 1 99 ? -0.852 -0.197 -9.817 1.00 83.00 99 ALA A CA 1
ATOM 728 C C . ALA A 1 99 ? -1.921 0.903 -9.859 1.00 83.00 99 ALA A C 1
ATOM 730 O O . ALA A 1 99 ? -2.265 1.368 -10.941 1.00 83.00 99 ALA A O 1
ATOM 731 N N . GLY A 1 100 ? -2.402 1.369 -8.702 1.00 79.19 100 GLY A N 1
ATOM 732 C CA . GLY A 1 100 ? -3.344 2.486 -8.617 1.00 79.19 100 GLY A CA 1
ATOM 733 C C . GLY A 1 100 ? -2.784 3.770 -9.223 1.00 79.19 100 GLY A C 1
ATOM 734 O O . GLY A 1 100 ? -3.482 4.443 -9.971 1.00 79.19 100 GLY A O 1
ATOM 735 N N . TRP A 1 101 ? -1.505 4.066 -8.991 1.00 79.56 101 TRP A N 1
ATOM 736 C CA . TRP A 1 101 ? -0.829 5.217 -9.599 1.00 79.56 101 TRP A CA 1
ATOM 737 C C . TRP A 1 101 ? -0.618 5.093 -11.112 1.00 79.56 101 TRP A C 1
ATOM 739 O O . TRP A 1 101 ? -0.612 6.106 -11.807 1.00 79.56 101 TRP A O 1
ATOM 749 N N . ILE A 1 102 ? -0.440 3.874 -11.625 1.00 78.38 102 ILE A N 1
ATOM 750 C CA . ILE A 1 102 ? -0.234 3.621 -13.060 1.00 78.38 102 ILE A CA 1
ATOM 751 C C . ILE A 1 102 ? -1.565 3.630 -13.817 1.00 78.38 102 ILE A C 1
ATOM 753 O O . ILE A 1 102 ? -1.656 4.182 -14.910 1.00 78.38 102 ILE A O 1
ATOM 757 N N . VAL A 1 103 ? -2.588 2.995 -13.246 1.00 77.69 103 VAL A N 1
ATOM 758 C CA . VAL A 1 103 ? -3.865 2.736 -13.918 1.00 77.69 103 VAL A CA 1
ATOM 759 C C . VAL A 1 103 ? -4.878 3.857 -13.674 1.00 77.69 103 VAL A C 1
ATOM 761 O O . VAL A 1 103 ? -5.690 4.133 -14.552 1.00 77.69 103 VAL A O 1
ATOM 764 N N . LEU A 1 104 ? -4.830 4.507 -12.505 1.00 78.12 104 LEU A N 1
ATOM 765 C CA . LEU A 1 104 ? -5.751 5.570 -12.083 1.00 78.12 104 LEU A CA 1
ATOM 766 C C . LEU A 1 104 ? -4.978 6.807 -11.566 1.00 78.12 104 LEU A C 1
ATOM 768 O O . LEU A 1 104 ? -5.106 7.187 -10.394 1.00 78.12 104 LEU A O 1
ATOM 772 N N . PRO A 1 105 ? -4.146 7.445 -12.413 1.00 73.12 105 PRO A N 1
ATOM 773 C CA . PRO A 1 105 ? -3.249 8.516 -11.987 1.00 73.12 105 PRO A CA 1
ATOM 774 C C . PRO A 1 105 ? -3.987 9.772 -11.505 1.00 73.12 105 PRO A C 1
ATOM 776 O O . PRO A 1 105 ? -3.499 10.446 -10.596 1.00 73.12 105 PRO A O 1
ATOM 779 N N . ILE A 1 106 ? -5.144 10.111 -12.086 1.00 69.31 106 ILE A N 1
ATOM 780 C CA . ILE A 1 106 ? -5.896 11.318 -11.703 1.00 69.31 106 ILE A CA 1
ATOM 781 C C . ILE A 1 106 ? -6.581 11.092 -10.356 1.00 69.31 106 ILE A C 1
ATOM 783 O O . ILE A 1 106 ? -6.480 11.925 -9.455 1.00 69.31 106 ILE A O 1
ATOM 787 N N . THR A 1 107 ? -7.199 9.924 -10.184 1.00 70.00 107 THR A N 1
ATOM 788 C CA . THR A 1 107 ? -7.828 9.533 -8.919 1.00 70.00 107 THR A CA 1
ATOM 789 C C . THR A 1 107 ? -6.811 9.517 -7.772 1.00 70.00 107 THR A C 1
ATOM 791 O O . THR A 1 107 ? -7.074 10.084 -6.713 1.00 70.00 107 THR A O 1
ATOM 794 N N . MET A 1 108 ? -5.616 8.951 -7.984 1.00 74.12 108 MET A N 1
ATOM 795 C CA . MET A 1 108 ? -4.581 8.931 -6.944 1.00 74.12 108 MET A CA 1
ATOM 796 C C . MET A 1 108 ? -4.047 10.318 -6.579 1.00 74.12 108 MET A C 1
ATOM 798 O O . MET A 1 108 ? -3.787 10.562 -5.401 1.00 74.12 108 MET A O 1
ATOM 802 N N . ARG A 1 109 ? -3.943 11.245 -7.541 1.00 72.31 109 ARG A N 1
ATOM 803 C CA . ARG A 1 109 ? -3.574 12.644 -7.258 1.00 72.31 109 ARG A CA 1
ATOM 804 C C . ARG A 1 109 ? -4.629 13.362 -6.420 1.00 72.31 109 ARG A C 1
ATOM 806 O O . ARG A 1 109 ? -4.290 14.018 -5.442 1.00 72.31 109 ARG A O 1
ATOM 813 N N . ASN A 1 110 ? -5.907 13.180 -6.743 1.00 69.56 110 ASN A N 1
ATOM 814 C CA . ASN A 1 110 ? -6.997 13.789 -5.977 1.00 69.56 110 ASN A CA 1
ATOM 815 C C . ASN A 1 110 ? -7.038 13.264 -4.535 1.00 69.56 110 ASN A C 1
ATOM 817 O O . ASN A 1 110 ? -7.214 14.037 -3.593 1.00 69.56 110 ASN A O 1
ATOM 821 N N . VAL A 1 111 ? -6.827 11.956 -4.353 1.00 69.88 111 VAL A N 1
ATOM 822 C CA . VAL A 1 111 ? -6.723 11.342 -3.023 1.00 69.88 111 VAL A CA 1
ATOM 823 C C . VAL A 1 111 ? -5.501 11.874 -2.274 1.00 69.88 111 VAL A C 1
ATOM 825 O O . VAL A 1 111 ? -5.628 12.230 -1.105 1.00 69.88 111 VAL A O 1
ATOM 828 N N . SER A 1 112 ? -4.335 11.993 -2.923 1.00 72.56 112 SER A N 1
ATOM 829 C CA . SER A 1 112 ? -3.143 12.545 -2.267 1.00 72.56 112 SER A CA 1
ATOM 830 C C . SER A 1 112 ? -3.321 14.004 -1.858 1.00 72.56 112 SER A C 1
ATOM 832 O O . SER A 1 112 ? -2.905 14.382 -0.766 1.00 72.56 112 SER A O 1
ATOM 834 N N . ASP A 1 113 ? -3.984 14.810 -2.687 1.00 71.81 113 ASP A N 1
ATOM 835 C CA . ASP A 1 113 ? -4.247 16.218 -2.387 1.00 71.81 113 ASP A CA 1
ATOM 836 C C . ASP A 1 113 ? -5.234 16.373 -1.225 1.00 71.81 113 ASP A C 1
ATOM 838 O O . ASP A 1 113 ? -5.098 17.280 -0.402 1.00 71.81 113 ASP A O 1
ATOM 842 N N . LEU A 1 114 ? -6.213 15.472 -1.119 1.00 68.56 114 LEU A N 1
ATOM 843 C CA . LEU A 1 114 ? -7.140 15.435 0.007 1.00 68.56 114 LEU A CA 1
ATOM 844 C C . LEU A 1 114 ? -6.436 15.029 1.307 1.00 68.56 114 LEU A C 1
ATOM 846 O O . LEU A 1 114 ? -6.615 15.693 2.329 1.00 68.56 114 LEU A O 1
ATOM 850 N N . VAL A 1 115 ? -5.612 13.977 1.258 1.00 72.62 115 VAL A N 1
ATOM 851 C CA . VAL A 1 115 ? -4.787 13.547 2.398 1.00 72.62 115 VAL A CA 1
ATOM 852 C C . VAL A 1 115 ? -3.899 14.700 2.853 1.00 72.62 115 VAL A C 1
ATOM 854 O O . VAL A 1 115 ? -3.902 15.034 4.033 1.00 72.62 115 VAL A O 1
ATOM 857 N N . TRP A 1 116 ? -3.236 15.383 1.919 1.00 69.56 116 TRP A N 1
ATOM 858 C CA . TRP A 1 116 ? -2.377 16.526 2.213 1.00 69.56 116 TRP A CA 1
ATOM 859 C C . TRP A 1 116 ? -3.134 17.694 2.859 1.00 69.56 116 TRP A C 1
ATOM 861 O O . TRP A 1 116 ? -2.673 18.257 3.849 1.00 69.56 116 TRP A O 1
ATOM 871 N N . LYS A 1 117 ? -4.330 18.038 2.363 1.00 71.81 117 LYS A N 1
ATOM 872 C CA . LYS A 1 117 ? -5.185 19.074 2.976 1.00 71.81 117 LYS A CA 1
ATOM 873 C C . LYS A 1 117 ? -5.598 18.723 4.405 1.00 71.81 117 LYS A C 1
ATOM 875 O O . LYS A 1 117 ? -5.666 19.610 5.254 1.00 71.81 117 LYS A O 1
ATOM 880 N N . TYR A 1 118 ? -5.886 17.452 4.673 1.00 68.62 118 TYR A N 1
ATOM 881 C CA . TYR A 1 118 ? -6.226 16.993 6.018 1.00 68.62 118 TYR A CA 1
ATOM 882 C C . TYR A 1 118 ? -5.003 17.012 6.944 1.00 68.62 118 TYR A C 1
ATOM 884 O O . TYR A 1 118 ? -5.074 17.464 8.085 1.00 68.62 118 TYR A O 1
ATOM 892 N N . GLU A 1 119 ? -3.858 16.586 6.425 1.00 67.19 119 GLU A N 1
ATOM 893 C CA . GLU A 1 119 ? -2.586 16.520 7.134 1.00 67.19 119 GLU A CA 1
ATOM 894 C C . GLU A 1 119 ? -2.035 17.908 7.483 1.00 67.19 119 GLU A C 1
ATOM 896 O O . GLU A 1 119 ? -1.519 18.099 8.580 1.00 67.19 119 GLU A O 1
ATOM 901 N N . GLN A 1 120 ? -2.254 18.920 6.635 1.00 72.31 120 GLN A N 1
ATOM 902 C CA . GLN A 1 120 ? -1.935 20.325 6.935 1.00 72.31 120 GLN A CA 1
ATOM 903 C C . GLN A 1 120 ? -2.642 20.866 8.181 1.00 72.31 120 GLN A C 1
ATOM 905 O O . GLN A 1 120 ? -2.152 21.803 8.812 1.00 72.31 120 GLN A O 1
ATOM 910 N N . ARG A 1 121 ? -3.781 20.283 8.568 1.00 73.81 121 ARG A N 1
ATOM 911 C CA . ARG A 1 121 ? -4.486 20.673 9.792 1.00 73.81 121 ARG A CA 1
ATOM 912 C C . ARG A 1 121 ? -3.765 20.201 11.061 1.00 73.81 121 ARG A C 1
ATOM 914 O O . ARG A 1 121 ? -4.047 20.716 12.141 1.00 73.81 121 ARG A O 1
ATOM 921 N N . PHE A 1 122 ? -2.811 19.277 10.924 1.00 72.38 122 PHE A N 1
ATOM 922 C CA . PHE A 1 122 ? -1.984 18.736 11.998 1.00 72.38 122 PHE A CA 1
ATOM 923 C C . PHE A 1 122 ? -0.489 18.948 11.683 1.00 72.38 122 PHE A C 1
ATOM 925 O O . PHE A 1 122 ? 0.136 18.100 11.041 1.00 72.38 122 PHE A O 1
ATOM 932 N N . PRO A 1 123 ? 0.133 20.041 12.171 1.00 68.06 123 PRO A N 1
ATOM 933 C CA . PRO A 1 123 ? 1.480 20.449 11.752 1.00 68.06 123 PRO A CA 1
ATOM 934 C C . PRO A 1 123 ? 2.561 19.386 12.011 1.00 68.06 123 PRO A C 1
ATOM 936 O O . PRO A 1 123 ? 3.472 19.223 11.205 1.00 68.06 123 PRO A O 1
ATOM 939 N N . ALA A 1 124 ? 2.420 18.586 13.074 1.00 70.12 124 ALA A N 1
ATOM 940 C CA . ALA A 1 124 ? 3.351 17.498 13.384 1.00 70.12 124 ALA A CA 1
ATOM 941 C C . ALA A 1 124 ? 3.354 16.363 12.339 1.00 70.12 124 ALA A C 1
ATOM 943 O O . ALA A 1 124 ? 4.371 15.692 12.164 1.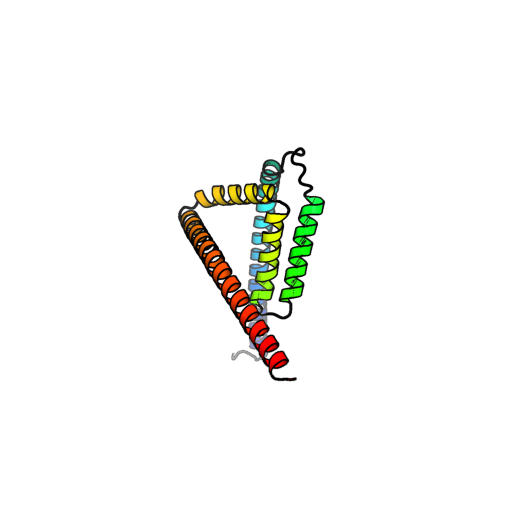00 70.12 124 ALA A O 1
ATOM 944 N N . ILE A 1 125 ? 2.229 16.135 11.656 1.00 71.44 125 ILE A N 1
ATOM 945 C CA . ILE A 1 125 ? 2.107 15.098 10.626 1.00 71.44 125 ILE A CA 1
ATOM 946 C C . ILE A 1 125 ? 2.572 15.664 9.274 1.00 71.44 125 ILE A C 1
ATOM 948 O O . ILE A 1 125 ? 3.347 15.014 8.574 1.00 71.44 125 ILE A O 1
ATOM 952 N N . ALA A 1 126 ? 2.230 16.923 8.973 1.00 72.31 126 ALA A N 1
ATOM 953 C CA . ALA A 1 126 ? 2.666 17.617 7.759 1.00 72.31 126 ALA A CA 1
ATOM 954 C C . ALA A 1 126 ? 4.200 17.698 7.626 1.00 72.31 126 ALA A C 1
ATOM 956 O O . ALA A 1 126 ? 4.745 17.386 6.565 1.00 72.31 126 ALA A O 1
ATOM 957 N N . ASP A 1 127 ? 4.917 18.028 8.705 1.00 72.62 127 ASP A N 1
ATOM 958 C CA . ASP A 1 127 ? 6.388 18.040 8.706 1.00 72.62 127 ASP A CA 1
ATOM 959 C C . ASP A 1 127 ? 6.977 16.638 8.477 1.00 72.62 127 ASP A C 1
ATOM 961 O O . ASP A 1 127 ? 7.981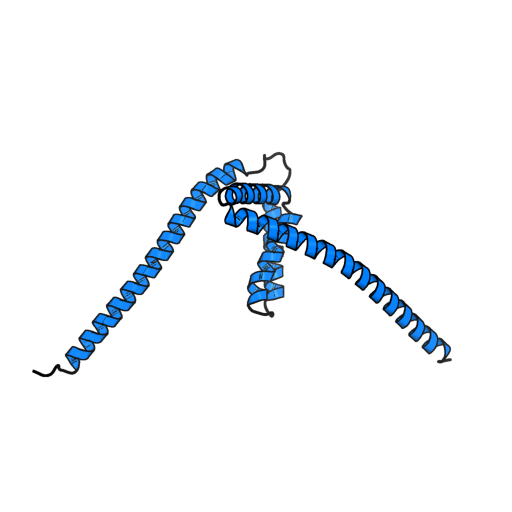 16.466 7.774 1.00 72.62 127 ASP A O 1
ATOM 965 N N . GLY A 1 128 ? 6.326 15.614 9.039 1.00 73.75 128 GLY A N 1
ATOM 966 C CA . GLY A 1 128 ? 6.669 14.211 8.822 1.00 73.75 128 GLY A CA 1
ATOM 967 C C . GLY A 1 128 ? 6.496 13.796 7.360 1.00 73.75 128 GLY A C 1
ATOM 968 O O . GLY A 1 128 ? 7.380 13.141 6.800 1.00 73.75 128 GLY A O 1
ATOM 969 N N . HIS A 1 129 ? 5.416 14.230 6.712 1.00 75.31 129 HIS A N 1
ATOM 970 C CA . HIS A 1 129 ? 5.153 13.978 5.297 1.00 75.31 129 HIS A CA 1
ATOM 971 C C . HIS A 1 129 ? 6.210 14.614 4.395 1.00 75.31 129 HIS A C 1
ATOM 973 O O . HIS A 1 129 ? 6.762 13.935 3.528 1.00 75.31 129 HIS A O 1
ATOM 979 N N . ILE A 1 130 ? 6.536 15.895 4.608 1.00 79.31 130 ILE A N 1
ATOM 980 C CA . ILE A 1 130 ? 7.549 16.609 3.815 1.00 79.31 130 ILE A CA 1
ATOM 981 C C . ILE A 1 130 ? 8.908 15.922 3.942 1.00 79.31 130 ILE A C 1
ATOM 983 O O . ILE A 1 130 ? 9.541 15.606 2.933 1.00 79.31 130 ILE A O 1
ATOM 987 N N . ARG A 1 131 ? 9.325 15.585 5.167 1.00 75.06 131 ARG A N 1
ATOM 988 C CA . ARG A 1 131 ? 10.585 14.869 5.404 1.00 75.06 131 ARG A CA 1
ATOM 989 C C . ARG A 1 131 ? 10.600 13.488 4.749 1.00 75.06 131 ARG A C 1
ATOM 991 O O . ARG A 1 131 ? 11.617 13.081 4.186 1.00 75.06 131 ARG A O 1
ATOM 998 N N . THR A 1 132 ? 9.480 12.772 4.802 1.00 75.00 132 THR A N 1
ATOM 999 C CA . THR A 1 132 ? 9.342 11.459 4.161 1.00 75.00 132 THR A CA 1
ATOM 1000 C C . THR A 1 132 ? 9.439 11.586 2.643 1.00 75.00 132 THR A C 1
ATOM 1002 O O . THR A 1 132 ? 10.186 10.837 2.014 1.00 75.00 132 THR A O 1
ATOM 1005 N N . ARG A 1 133 ? 8.766 12.579 2.052 1.00 77.06 133 ARG A N 1
ATOM 1006 C CA . ARG A 1 133 ? 8.821 12.880 0.617 1.00 77.06 133 ARG A CA 1
ATOM 1007 C C . ARG A 1 133 ? 10.240 13.204 0.157 1.00 77.06 133 ARG A C 1
ATOM 1009 O O . ARG A 1 133 ? 10.701 12.625 -0.823 1.00 77.06 133 ARG A O 1
ATOM 1016 N N . GLU A 1 134 ? 10.954 14.063 0.880 1.00 77.38 134 GLU A N 1
ATOM 1017 C CA . GLU A 1 134 ? 12.358 14.364 0.586 1.00 77.38 134 GLU A CA 1
ATOM 1018 C C . GLU A 1 134 ? 13.249 13.120 0.680 1.00 77.38 134 GLU A C 1
ATOM 1020 O O . GLU A 1 134 ? 14.152 12.932 -0.139 1.00 77.38 134 GLU A O 1
ATOM 1025 N N . GLY A 1 135 ? 13.006 12.262 1.674 1.00 75.56 135 GLY A N 1
ATOM 1026 C CA . GLY A 1 135 ? 13.707 10.991 1.836 1.00 75.56 135 GLY A CA 1
ATOM 1027 C C . GLY A 1 135 ? 13.489 10.056 0.647 1.00 75.56 135 GLY A C 1
ATOM 1028 O O . GLY A 1 135 ? 14.455 9.526 0.097 1.00 75.56 135 GLY A O 1
ATOM 1029 N N . VAL A 1 136 ? 12.240 9.914 0.197 1.00 74.69 136 VAL A N 1
ATOM 1030 C CA . VAL A 1 136 ? 11.879 9.117 -0.985 1.00 74.69 136 VAL A CA 1
ATOM 1031 C C . VAL A 1 136 ? 12.511 9.694 -2.251 1.00 74.69 136 VAL A C 1
ATOM 1033 O O . VAL A 1 136 ? 13.065 8.945 -3.051 1.00 74.69 136 VAL A O 1
ATOM 1036 N N . GLU A 1 137 ? 12.504 11.015 -2.429 1.00 79.12 137 GLU A N 1
ATOM 1037 C CA . GLU A 1 137 ? 13.107 11.663 -3.598 1.00 79.12 137 GLU A CA 1
ATOM 1038 C C . GLU A 1 137 ? 14.633 11.484 -3.642 1.00 79.12 137 GLU A C 1
ATOM 1040 O O . GLU A 1 137 ? 15.221 11.242 -4.701 1.00 79.12 137 GLU A O 1
ATOM 1045 N N . LYS A 1 138 ? 15.297 11.571 -2.484 1.00 80.12 138 LYS A N 1
ATOM 1046 C CA . LYS A 1 138 ? 16.732 11.280 -2.353 1.00 80.12 138 LYS A CA 1
ATOM 1047 C C . LYS A 1 138 ? 17.022 9.808 -2.649 1.00 80.12 138 LYS A C 1
ATOM 1049 O O . LYS A 1 138 ? 17.938 9.523 -3.419 1.00 80.12 138 LYS A O 1
ATOM 1054 N N . ALA A 1 139 ? 16.221 8.889 -2.109 1.00 77.81 139 ALA A N 1
ATOM 1055 C CA . ALA A 1 139 ? 16.348 7.458 -2.373 1.00 77.81 139 ALA A CA 1
ATOM 1056 C C . ALA A 1 139 ? 16.140 7.128 -3.859 1.00 77.81 139 ALA A C 1
ATOM 1058 O O . ALA A 1 139 ? 16.907 6.356 -4.428 1.00 77.81 139 ALA A O 1
ATOM 1059 N N . TRP A 1 140 ? 15.165 7.760 -4.516 1.00 79.31 140 TRP A N 1
ATOM 1060 C CA . TRP A 1 140 ? 14.913 7.590 -5.946 1.00 79.31 140 TRP A CA 1
ATOM 1061 C C . TRP A 1 140 ? 16.083 8.081 -6.803 1.00 79.31 140 TRP A C 1
ATOM 1063 O O . TRP A 1 140 ? 16.536 7.374 -7.706 1.00 79.31 140 TRP A O 1
ATOM 1073 N N . ARG A 1 141 ? 16.626 9.268 -6.496 1.00 82.81 141 ARG A N 1
ATOM 1074 C CA . ARG A 1 141 ? 17.833 9.783 -7.164 1.00 82.81 141 ARG A CA 1
ATOM 1075 C C . ARG A 1 141 ? 19.012 8.832 -6.995 1.00 82.81 141 ARG A C 1
ATOM 1077 O O . ARG A 1 141 ? 19.677 8.513 -7.976 1.00 82.81 141 ARG A O 1
ATOM 1084 N N . MET A 1 142 ? 19.234 8.344 -5.779 1.00 83.31 142 MET A N 1
ATOM 1085 C CA . MET A 1 142 ? 20.299 7.393 -5.472 1.00 83.31 142 MET A CA 1
ATOM 1086 C C . MET A 1 142 ? 20.115 6.068 -6.227 1.00 83.31 142 MET A C 1
ATOM 1088 O O . MET A 1 142 ? 21.053 5.588 -6.859 1.00 83.31 142 MET A O 1
ATOM 1092 N N . ALA A 1 143 ? 18.899 5.520 -6.254 1.00 80.38 143 ALA A N 1
ATOM 1093 C CA . ALA A 1 143 ? 18.579 4.309 -7.004 1.00 80.38 143 ALA A CA 1
ATOM 1094 C C . ALA A 1 143 ? 18.837 4.476 -8.510 1.00 80.38 143 ALA A C 1
ATOM 1096 O O . ALA A 1 143 ? 19.435 3.599 -9.131 1.00 80.38 143 ALA A O 1
ATOM 1097 N N . ARG A 1 144 ? 18.453 5.614 -9.105 1.00 85.00 144 ARG A N 1
ATOM 1098 C CA . ARG A 1 144 ? 18.717 5.907 -10.524 1.00 85.00 144 ARG A CA 1
ATOM 1099 C C . ARG A 1 144 ? 20.213 5.986 -10.834 1.00 85.00 144 ARG A C 1
ATOM 1101 O O . ARG A 1 144 ? 20.662 5.459 -11.845 1.00 85.00 144 ARG A O 1
ATOM 1108 N N . VAL A 1 145 ? 20.989 6.628 -9.964 1.00 85.69 145 VAL A N 1
ATOM 1109 C CA . VAL A 1 145 ? 22.442 6.744 -10.147 1.00 85.69 145 VAL A CA 1
ATOM 1110 C C . VAL A 1 145 ? 23.122 5.375 -10.023 1.00 85.69 145 VAL A C 1
ATOM 1112 O O . VAL A 1 145 ? 23.943 5.023 -10.867 1.00 85.69 145 VAL A O 1
ATOM 1115 N N . HIS A 1 146 ? 22.744 4.560 -9.035 1.00 79.38 146 HIS A N 1
ATOM 1116 C CA . HIS A 1 146 ? 23.345 3.236 -8.843 1.00 79.38 146 HIS A CA 1
ATOM 1117 C C . HIS A 1 146 ? 22.894 2.191 -9.868 1.00 79.38 146 HIS A C 1
ATOM 1119 O O . HIS A 1 146 ? 23.670 1.304 -10.210 1.00 79.38 146 HIS A O 1
ATOM 1125 N N . THR A 1 147 ? 21.675 2.289 -10.402 1.00 80.06 147 THR A N 1
ATOM 1126 C CA . THR A 1 147 ? 21.229 1.410 -11.498 1.00 80.06 147 THR A CA 1
ATOM 1127 C C . THR A 1 147 ? 22.006 1.677 -12.781 1.00 80.06 147 THR A C 1
ATOM 1129 O O . THR A 1 147 ? 22.405 0.722 -13.440 1.00 80.06 147 THR A O 1
ATOM 1132 N N . GLN A 1 148 ? 22.324 2.939 -13.090 1.00 78.69 148 GLN A N 1
ATOM 1133 C CA . GLN A 1 148 ? 23.192 3.264 -14.225 1.00 78.69 148 GLN A CA 1
ATOM 1134 C C . GLN A 1 148 ? 24.599 2.665 -14.064 1.00 78.69 148 GLN A C 1
ATOM 1136 O O . GLN A 1 148 ? 25.161 2.140 -15.019 1.00 78.69 148 GLN A O 1
ATOM 1141 N N . GLN A 1 149 ? 25.153 2.693 -12.848 1.00 79.12 149 GLN A N 1
ATOM 1142 C CA . GLN A 1 149 ? 26.438 2.050 -12.550 1.00 79.12 149 GLN A CA 1
ATOM 1143 C C . GLN A 1 149 ? 26.360 0.522 -12.671 1.00 79.12 149 GLN A C 1
ATOM 1145 O O . GLN A 1 149 ? 27.281 -0.099 -13.193 1.00 79.12 149 GLN A O 1
ATOM 1150 N N . ALA A 1 150 ? 25.261 -0.089 -12.223 1.00 78.94 150 ALA A N 1
ATOM 1151 C CA . ALA A 1 150 ? 25.054 -1.529 -12.329 1.00 78.94 150 ALA A CA 1
ATOM 1152 C C . ALA A 1 150 ? 24.969 -2.004 -13.788 1.00 78.94 150 ALA A C 1
ATOM 1154 O O . ALA A 1 150 ? 25.526 -3.051 -14.104 1.00 78.94 150 ALA A O 1
ATOM 1155 N N . VAL A 1 151 ? 24.322 -1.234 -14.671 1.00 82.56 151 VAL A N 1
ATOM 1156 C CA . VAL A 1 151 ? 24.263 -1.538 -16.113 1.00 82.56 151 VAL A CA 1
ATOM 1157 C C . VAL A 1 151 ? 25.665 -1.561 -16.712 1.00 82.56 151 VAL A C 1
ATOM 1159 O O . VAL A 1 151 ? 26.035 -2.559 -17.318 1.00 82.56 151 VAL A O 1
ATOM 1162 N N . ASN A 1 152 ? 26.479 -0.539 -16.440 1.00 81.81 152 ASN A N 1
ATOM 1163 C CA . ASN A 1 152 ? 27.851 -0.485 -16.947 1.00 81.81 152 ASN A CA 1
ATOM 1164 C C . ASN A 1 152 ? 28.688 -1.691 -16.470 1.00 81.81 152 ASN A C 1
ATOM 1166 O O . ASN A 1 152 ? 29.415 -2.290 -17.251 1.00 81.81 152 ASN A O 1
ATOM 1170 N N . ILE A 1 153 ? 28.531 -2.110 -15.208 1.00 82.88 153 ILE A N 1
ATOM 1171 C CA . ILE A 1 153 ? 29.225 -3.293 -14.664 1.00 82.88 153 ILE A CA 1
ATOM 1172 C C . ILE A 1 153 ? 28.768 -4.587 -15.351 1.00 82.88 153 ILE A C 1
ATOM 1174 O O . ILE A 1 153 ? 29.564 -5.511 -15.531 1.00 82.88 153 ILE A O 1
ATOM 1178 N N . VAL A 1 154 ? 27.482 -4.700 -15.686 1.00 86.56 154 VAL A N 1
ATOM 1179 C CA . VAL A 1 154 ? 26.954 -5.864 -16.407 1.00 86.56 154 VAL A CA 1
ATOM 1180 C C . VAL A 1 154 ? 27.491 -5.886 -17.835 1.00 86.56 154 VAL A C 1
ATOM 1182 O O . VAL A 1 154 ? 27.949 -6.941 -18.267 1.00 86.56 154 VAL A O 1
ATOM 1185 N N . ASP A 1 155 ? 27.507 -4.745 -18.522 1.00 84.69 155 ASP A N 1
ATOM 1186 C CA . ASP A 1 155 ? 28.055 -4.621 -19.875 1.00 84.69 155 ASP A CA 1
ATOM 1187 C C . ASP A 1 155 ? 29.543 -5.003 -19.912 1.00 84.69 155 ASP A C 1
ATOM 1189 O O . ASP A 1 155 ? 29.942 -5.836 -20.729 1.00 84.69 155 ASP A O 1
ATOM 1193 N N . ASP A 1 156 ? 30.341 -4.512 -18.958 1.00 85.44 156 ASP A N 1
ATOM 1194 C CA . ASP A 1 156 ? 31.762 -4.859 -18.829 1.00 85.44 156 ASP A CA 1
ATOM 1195 C C . ASP A 1 156 ? 31.968 -6.364 -18.576 1.00 85.44 156 ASP A C 1
ATOM 1197 O O . ASP A 1 156 ? 32.855 -7.000 -19.154 1.00 85.44 156 ASP A O 1
ATOM 1201 N N . LYS A 1 157 ? 31.122 -6.980 -17.738 1.00 87.75 157 LYS A N 1
ATOM 1202 C CA . LYS A 1 157 ? 31.182 -8.425 -17.465 1.00 87.75 157 LYS A CA 1
ATOM 1203 C C . LYS A 1 157 ? 30.765 -9.271 -18.662 1.00 87.75 157 LYS A C 1
ATOM 1205 O O . LYS A 1 157 ? 31.355 -10.327 -18.884 1.00 87.75 157 LYS A O 1
ATOM 1210 N N . VAL A 1 158 ? 29.765 -8.836 -19.425 1.00 88.69 158 VAL A N 1
ATOM 1211 C CA . VAL A 1 158 ? 29.337 -9.517 -20.653 1.00 88.69 158 VAL A CA 1
ATOM 1212 C C . VAL A 1 158 ? 30.427 -9.413 -21.719 1.00 88.69 158 VAL A C 1
ATOM 1214 O O . VAL A 1 158 ? 30.731 -10.415 -22.367 1.00 88.69 158 VAL A O 1
ATOM 1217 N N . ALA A 1 159 ? 31.067 -8.249 -21.854 1.00 85.19 159 ALA A N 1
ATOM 1218 C CA . ALA A 1 159 ? 32.193 -8.048 -22.760 1.00 85.19 159 ALA A CA 1
ATOM 1219 C C . ALA A 1 159 ? 33.388 -8.950 -22.399 1.00 85.19 159 ALA A C 1
ATOM 1221 O O . ALA A 1 159 ? 33.878 -9.685 -23.255 1.00 85.19 159 ALA A O 1
ATOM 1222 N N . SER A 1 160 ? 33.791 -8.984 -21.125 1.00 85.88 160 SER A N 1
ATOM 1223 C CA . SER A 1 160 ? 34.883 -9.846 -20.645 1.00 85.88 160 SER A CA 1
ATOM 1224 C C . SER A 1 160 ? 34.560 -11.343 -20.770 1.00 85.88 160 SER A C 1
ATOM 1226 O O . SER A 1 160 ? 35.411 -12.150 -21.158 1.00 85.88 160 SER A O 1
ATOM 1228 N N . GLY A 1 161 ? 33.309 -11.733 -20.505 1.00 87.50 161 GLY A N 1
ATOM 1229 C CA . GLY A 1 161 ? 32.843 -13.105 -20.710 1.00 87.50 161 GLY A CA 1
ATOM 1230 C C . GLY A 1 161 ? 32.907 -13.521 -22.179 1.00 87.50 161 GLY A C 1
ATOM 1231 O O . GLY A 1 161 ? 33.365 -14.620 -22.490 1.00 87.50 161 GLY A O 1
ATOM 1232 N N . ARG A 1 162 ? 32.514 -12.626 -23.093 1.00 87.88 162 ARG A N 1
ATOM 1233 C CA . ARG A 1 162 ? 32.625 -12.846 -24.537 1.00 87.88 162 ARG A CA 1
ATOM 1234 C C . ARG A 1 162 ? 34.083 -12.998 -24.977 1.00 87.88 162 ARG A C 1
ATOM 1236 O O . ARG A 1 162 ? 34.385 -13.931 -25.714 1.00 87.88 162 ARG A O 1
ATOM 1243 N N . GLU A 1 163 ? 34.978 -12.137 -24.504 1.00 85.56 163 GLU A N 1
ATOM 1244 C CA . GLU A 1 163 ? 36.413 -12.201 -24.812 1.00 85.56 163 GLU A CA 1
ATOM 1245 C C . GLU A 1 163 ? 37.044 -13.518 -24.333 1.00 85.56 163 GLU A C 1
ATOM 1247 O O . GLU A 1 163 ? 37.774 -14.167 -25.078 1.00 85.56 163 GLU A O 1
ATOM 1252 N N . THR A 1 164 ? 36.674 -13.983 -23.136 1.00 86.75 164 THR A N 1
ATOM 1253 C CA . THR A 1 164 ? 37.139 -15.267 -22.583 1.00 86.75 164 THR A CA 1
ATOM 1254 C C . THR A 1 164 ? 36.700 -16.454 -23.448 1.00 86.75 164 THR A C 1
ATOM 1256 O O . THR A 1 164 ? 37.475 -17.383 -23.686 1.00 86.75 164 THR A O 1
ATOM 1259 N N . VAL A 1 165 ? 35.461 -16.426 -23.950 1.00 87.69 165 VAL A N 1
ATOM 1260 C CA . VAL A 1 165 ? 34.949 -17.451 -24.872 1.00 87.69 165 VAL A CA 1
ATOM 1261 C C . VAL A 1 165 ? 35.671 -17.379 -26.220 1.00 87.69 165 VAL A C 1
ATOM 1263 O O . VAL A 1 165 ? 36.053 -18.415 -26.761 1.00 87.69 165 VAL A O 1
ATOM 1266 N N . GLU A 1 166 ? 35.911 -16.178 -26.751 1.00 86.06 166 GLU A N 1
ATOM 1267 C CA . GLU A 1 166 ? 36.652 -15.983 -28.003 1.00 86.06 166 GLU A CA 1
ATOM 1268 C C . GLU A 1 166 ? 38.116 -16.453 -27.894 1.00 86.06 166 GLU A C 1
ATOM 1270 O O . GLU A 1 166 ? 38.620 -17.100 -28.814 1.00 86.06 166 GLU A O 1
ATOM 1275 N N . GLU A 1 167 ? 38.799 -16.201 -26.774 1.00 87.38 167 GLU A N 1
ATOM 1276 C CA . GLU A 1 167 ? 40.143 -16.731 -26.514 1.00 87.38 167 GLU A CA 1
ATOM 1277 C C . GLU A 1 167 ? 40.169 -18.257 -26.411 1.00 87.38 167 GLU A C 1
ATOM 1279 O O . GLU A 1 167 ? 41.089 -18.895 -26.930 1.00 87.38 167 GLU A O 1
ATOM 1284 N N . TRP A 1 168 ? 39.173 -18.853 -25.752 1.00 87.88 168 TRP A N 1
ATOM 1285 C CA . TRP A 1 168 ? 39.070 -20.304 -25.621 1.00 87.88 168 TRP A CA 1
ATOM 1286 C C . TRP A 1 168 ? 38.873 -20.976 -26.985 1.00 87.88 168 TRP A C 1
ATOM 1288 O O . TRP A 1 168 ? 39.555 -21.951 -27.296 1.00 87.88 168 TRP A O 1
ATOM 1298 N N . VAL A 1 169 ? 38.025 -20.399 -27.843 1.00 88.44 169 VAL A N 1
ATOM 1299 C CA . VAL A 1 169 ? 37.829 -20.867 -29.224 1.00 88.44 169 VAL A CA 1
ATOM 1300 C C . VAL A 1 169 ? 39.104 -20.712 -30.061 1.00 88.44 169 VAL A C 1
ATOM 1302 O O . VAL A 1 169 ? 39.419 -21.599 -30.850 1.00 88.44 169 VAL A O 1
ATOM 1305 N N . LYS A 1 170 ? 39.874 -19.630 -29.875 1.00 83.69 170 LYS A N 1
ATOM 1306 C CA . LYS A 1 170 ? 41.160 -19.421 -30.569 1.00 83.69 170 LYS A CA 1
ATOM 1307 C C . LYS A 1 170 ? 42.267 -20.377 -30.110 1.00 83.69 170 LYS A C 1
ATOM 1309 O O . LYS A 1 170 ? 43.116 -20.719 -30.922 1.00 83.69 170 LYS A O 1
ATOM 1314 N N . LYS A 1 171 ? 42.279 -20.788 -28.836 1.00 80.69 171 LYS A N 1
ATOM 1315 C CA . LYS A 1 171 ? 43.251 -21.750 -28.271 1.00 80.69 171 LYS A CA 1
ATOM 1316 C C . LYS A 1 171 ? 42.861 -23.218 -28.504 1.00 80.69 171 LYS A C 1
ATOM 1318 O O . LYS A 1 171 ? 43.705 -24.093 -28.351 1.00 80.69 171 LYS A O 1
ATOM 1323 N N . GLY A 1 172 ? 41.593 -23.488 -28.824 1.00 67.12 172 GLY A N 1
ATOM 1324 C CA . GLY A 1 172 ? 41.015 -24.828 -28.979 1.00 67.12 172 GLY A CA 1
ATOM 1325 C C . GLY A 1 172 ? 41.021 -25.396 -30.402 1.00 67.12 172 GLY A C 1
ATOM 1326 O O . GLY A 1 172 ? 40.312 -26.371 -30.655 1.00 67.12 172 GLY A O 1
ATOM 1327 N N . LYS A 1 173 ? 41.785 -24.803 -31.324 1.00 49.38 173 LYS A N 1
ATOM 1328 C CA . LYS A 1 173 ? 42.055 -25.361 -32.651 1.00 49.38 173 LYS A CA 1
ATOM 1329 C C . LYS A 1 173 ? 43.550 -25.399 -32.918 1.00 49.38 173 LYS A C 1
ATOM 1331 O O . LYS A 1 173 ? 44.209 -24.382 -32.617 1.00 49.38 173 LYS A O 1
#

pLDDT: mean 74.51, std 11.56, range [43.59, 88.69]

Organism: NCBI:txid602034

Foldseek 3Di:
DPDDPVNVVVVVVVVVVVVVVVVVVVVVVVVVVVVVVVVVVVVVCVVVCVVLVPDPPPPQPPPVLLVQLVVQLVVQLVVCVPPDPVSNPVRSVVRSLVSCCVRPVSSNVSVVVVVQVVQVVPVVSNVVVVVVVVVVVVVVVVVVVVVVVVVVVVVVVVVVVVVVVVVCVVVVD

Sequence (173 aa):
KPPTPTDRLAAQIGKTRMFLYTRVAAAEDKVNSFMDSALDLESSFTSTIASLAPPPQSGEKLMPGALYVLVATMTGSIISRNRSILLRGALPLVVGIGAGWIVLPITMRNVSDLVWKYEQRFPAIADGHIRTREGVEKAWRMARVHTQQAVNIVDDKVASGRETVEEWVKKGK

Radius of gyration: 29.21 Å; chains: 1; bounding box: 64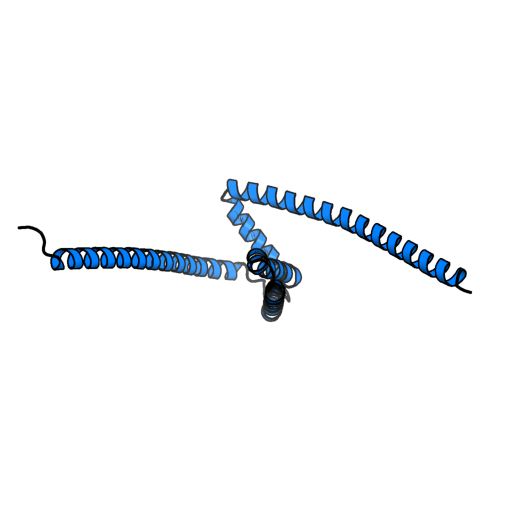×48×93 Å

Secondary structure (DSSP, 8-state):
-PPPHHHHHHHHHHHHHHHHHHHHHHHHHHHHHHHHHHHHHHHHHHHHHHHHSPPTTS---HHHHHHHHHHHHHHHHHHHTTS-HHHHHHHHHHHHHHHHHHH-HHHHHHHHHHHHHHHTTSHHHHHHHHHHHHHHHHHHHHHHHHHHHHHHHHHHHHHHHHHHHHHHHHH--

InterPro domains:
  IPR019166 MICOS complex subunit MIC26/MIC27 [PF09769] (2-126)
  IPR033181 MICOS subunit Mic26, fungi [PTHR28268] (3-172)